Protein 2PNE (pdb70)

Organism: NCBI:txid351090

Solvent-accessible surface area: 3991 Å² total; per-residue (Å²): 112,86,10,69,75,10,72,122,15,92,97,13,91,74,4,62,59,7,47,64,9,51,100,6,31,141,52,22,35,0,0,57,7,0,60,7,1,64,17,72,136,70,10,37,11,5,68,4,4,45,11,6,39,22,23,80,52,50,75,15,1,178,19,2,125,22,1,66,27,94,101,155,11,69,77,12,66,98,8,63,120

Radius of gyration: 12.93 Å; Cα contacts (8 Å, |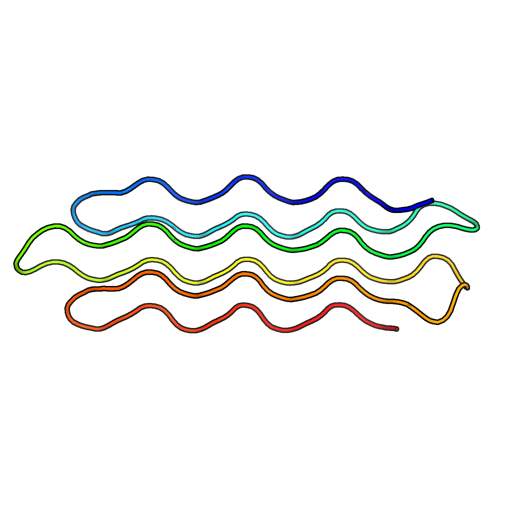Δi|>4): 409; chains: 1; bounding box: 29×37×17 Å

Nearest PDB structures (foldseek):
  2pne-assembly1_A  TM=1.013E+00  e=2.512E-20  Hypogastrura harveyi
  3bog-assembly2_B  TM=9.922E-01  e=5.489E-17  Hypogastrura harveyi
  7jjv-assembly1_A  TM=3.909E-01  e=2.478E-05  unclassified Entomobryomorpha

Structure (mmCIF, N/CA/C/O backbone):
data_2PNE
#
_entry.id   2PNE
#
_cell.length_a   16.699
_cell.length_b   74.281
_cell.length_c   17.687
_cell.angle_alpha   90.00
_cell.angle_beta   102.20
_cell.angle_gamma   90.00
#
_symmetry.space_group_name_H-M   'P 1 21 1'
#
loop_
_entity.id
_entity.type
_entity.pdbx_description
1 polymer '6.5 kDa glycine-rich antifreeze protein'
2 water water
#
loop_
_atom_site.group_PDB
_atom_site.id
_atom_site.type_symbol
_atom_site.label_atom_id
_atom_site.label_alt_id
_atom_site.label_comp_id
_atom_site.label_asym_id
_atom_site.label_entity_id
_atom_site.label_seq_id
_atom_site.pdbx_PDB_ins_code
_atom_site.Cartn_x
_atom_site.Cartn_y
_atom_site.Cartn_z
_atom_site.occupancy
_atom_site.B_iso_or_equiv
_atom_site.auth_seq_id
_atom_site.auth_comp_id
_atom_site.auth_asym_id
_atom_site.auth_atom_id
_atom_site.pdbx_PDB_model_num
ATOM 1 N N . CYS A 1 1 ? 10.773 -16.828 9.404 1.00 9.08 1 CYS A N 1
ATOM 2 C CA . CYS A 1 1 ? 11.181 -15.584 10.101 1.00 8.22 1 CYS A CA 1
ATOM 3 C C . CYS A 1 1 ? 11.298 -14.515 9.035 1.00 6.81 1 CYS A C 1
ATOM 4 O O . CYS A 1 1 ? 11.313 -14.839 7.858 1.00 7.20 1 CYS A O 1
ATOM 7 N N . LYS A 1 2 ? 11.328 -13.258 9.448 1.00 6.16 2 LYS A N 1
ATOM 8 C CA . LYS A 1 2 ? 11.216 -12.158 8.493 1.00 5.57 2 LYS A CA 1
ATOM 9 C C . LYS A 1 2 ? 11.829 -10.902 9.127 1.00 6.15 2 LYS A C 1
ATOM 10 O O . LYS A 1 2 ? 11.761 -10.701 10.364 1.00 7.09 2 LYS A O 1
ATOM 16 N N . GLY A 1 3 ? 12.408 -10.069 8.259 1.00 5.92 3 GLY A N 1
ATOM 17 C CA . GLY A 1 3 ? 12.828 -8.740 8.715 1.00 6.18 3 GLY A CA 1
ATOM 18 C C . GLY A 1 3 ? 11.632 -7.916 9.199 1.00 5.39 3 GLY A C 1
ATOM 19 O O . GLY A 1 3 ? 10.461 -8.191 8.874 1.00 6.15 3 GLY A O 1
ATOM 20 N N . ALA A 1 4 ? 11.939 -6.872 9.984 1.00 6.06 4 ALA A N 1
ATOM 21 C CA . ALA A 1 4 ? 10.885 -5.967 10.470 1.00 6.35 4 ALA A CA 1
ATOM 22 C C . ALA A 1 4 ? 10.226 -5.226 9.335 1.00 5.99 4 ALA A C 1
ATOM 23 O O . ALA A 1 4 ? 10.896 -4.720 8.400 1.00 6.62 4 ALA A O 1
ATOM 25 N N . A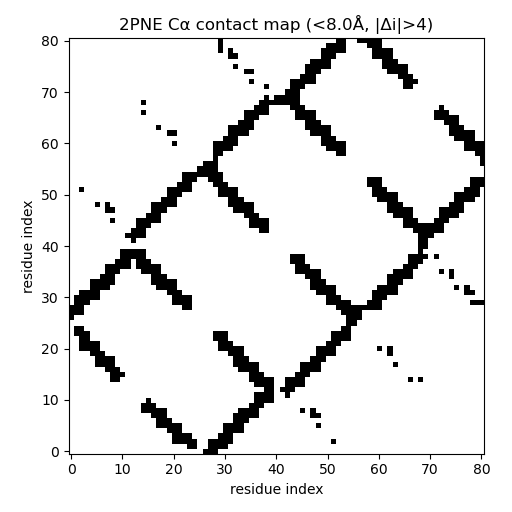SP A 1 5 ? 8.916 -5.109 9.423 1.00 5.95 5 ASP A N 1
ATOM 26 C CA . ASP A 1 5 ? 8.203 -4.237 8.533 1.00 4.91 5 ASP A CA 1
ATOM 27 C C . ASP A 1 5 ? 8.500 -2.740 8.791 1.00 5.40 5 ASP A C 1
ATOM 28 O O . ASP A 1 5 ? 8.791 -2.342 9.928 1.00 5.78 5 ASP A O 1
ATOM 33 N N . GLY A 1 6 ? 8.392 -1.955 7.730 1.00 5.36 6 GLY A N 1
ATOM 34 C CA . GLY A 1 6 ? 8.587 -0.509 7.862 1.00 5.11 6 GLY A CA 1
ATOM 35 C C . GLY A 1 6 ? 7.393 0.179 8.472 1.00 4.54 6 GLY A C 1
ATOM 36 O O . GLY A 1 6 ? 6.222 -0.183 8.270 1.00 4.90 6 GLY A O 1
ATOM 37 N N . ALA A 1 7 ? 7.670 1.274 9.192 1.00 4.63 7 ALA A N 1
ATOM 38 C CA . ALA A 1 7 ? 6.603 2.108 9.751 1.00 4.63 7 ALA A CA 1
ATOM 39 C C . ALA A 1 7 ? 5.757 2.695 8.666 1.00 4.44 7 ALA A C 1
ATOM 40 O O . ALA A 1 7 ? 6.237 3.097 7.600 1.00 5.63 7 ALA A O 1
ATOM 42 N N . HIS A 1 8 ? 4.451 2.804 8.922 1.00 5.10 8 HIS A N 1
ATOM 43 C CA . HIS A 1 8 ? 3.565 3.494 8.007 1.00 5.50 8 HIS A CA 1
ATOM 44 C C . HIS A 1 8 ? 3.836 4.984 8.002 1.00 5.88 8 HIS A C 1
ATOM 45 O O . HIS A 1 8 ? 4.361 5.553 8.990 1.00 7.14 8 HIS A O 1
ATOM 52 N N . GLY A 1 9 ? 3.487 5.602 6.897 1.00 5.73 9 GLY A N 1
ATOM 53 C CA . GLY A 1 9 ? 3.532 7.059 6.878 1.00 5.78 9 GLY A CA 1
ATOM 54 C C . GLY A 1 9 ? 2.442 7.668 7.742 1.00 5.55 9 GLY A C 1
ATOM 55 O O . GLY A 1 9 ? 1.538 6.971 8.200 1.00 7.32 9 GLY A O 1
ATOM 56 N N . VAL A 1 10 ? 2.506 8.973 7.923 1.00 5.96 10 VAL A N 1
ATOM 57 C CA . VAL A 1 10 ? 1.542 9.753 8.718 1.00 6.44 10 VAL A CA 1
ATOM 58 C C . VAL A 1 10 ? 0.479 10.330 7.815 1.00 5.44 10 VAL A C 1
ATOM 59 O O . VAL A 1 10 ? 0.773 10.809 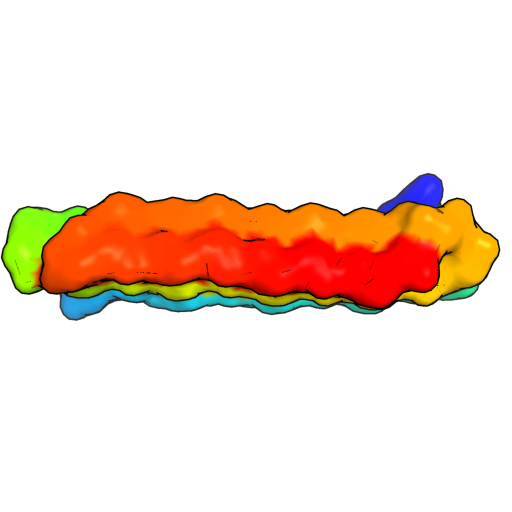6.726 1.00 6.43 10 VAL A O 1
ATOM 63 N N . ASN A 1 11 ? -0.796 10.306 8.261 1.00 5.57 11 ASN A N 1
ATOM 64 C CA . ASN A 1 11 ? -1.862 11.015 7.546 1.00 5.55 11 ASN A CA 1
ATOM 65 C C . ASN A 1 11 ? -1.633 12.534 7.719 1.00 5.88 11 ASN A C 1
ATOM 66 O O . ASN A 1 11 ? -1.290 12.966 8.834 1.00 7.39 11 ASN A O 1
ATOM 71 N N . GLY A 1 12 ? -1.832 13.308 6.657 1.00 6.12 12 GLY A N 1
ATOM 72 C CA . GLY A 1 12 ? -1.565 14.724 6.775 1.00 6.97 12 GLY A CA 1
ATOM 73 C C . GLY A 1 12 ? -1.631 15.443 5.478 1.00 6.39 12 GLY A C 1
ATOM 74 O O . GLY A 1 12 ? -2.270 14.972 4.556 1.00 6.39 12 GLY A O 1
ATOM 75 N N . CYS A 1 13 ? -0.960 16.618 5.410 1.00 7.08 13 CYS A N 1
ATOM 76 C CA . CYS A 1 13 ? -0.971 17.394 4.17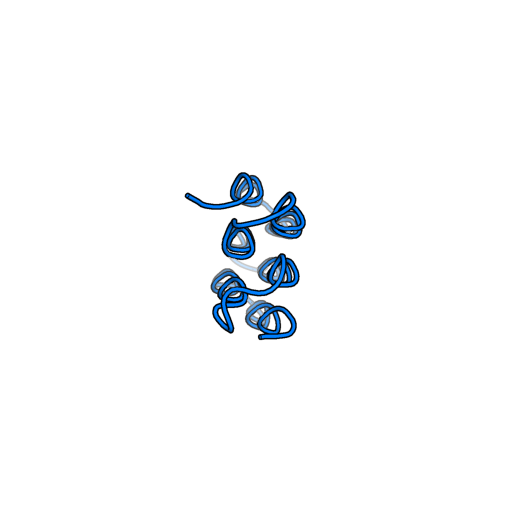6 1.00 7.86 13 CYS A CA 1
ATOM 77 C C . CYS A 1 13 ? 0.467 17.685 3.769 1.00 8.61 13 CYS A C 1
ATOM 78 O O . CYS A 1 13 ? 0.963 18.742 4.066 1.00 10.13 13 CYS A O 1
ATOM 81 N N . PRO A 1 14 ? 1.145 16.776 3.047 1.00 7.42 14 PRO A N 1
ATOM 82 C CA . PRO A 1 14 ? 0.662 15.528 2.468 1.00 6.33 14 PRO A CA 1
ATOM 83 C C . PRO A 1 14 ? 0.802 14.377 3.464 1.00 5.72 14 PRO A C 1
ATOM 84 O O . PRO A 1 14 ? 1.446 14.465 4.490 1.00 5.95 14 PRO A O 1
ATOM 88 N N . GLY A 1 15 ? 0.178 13.260 3.092 1.00 5.53 15 GLY A N 1
ATOM 89 C CA . GLY A 1 15 ? 0.536 12.011 3.743 1.00 5.39 15 GLY A CA 1
ATOM 90 C C . GLY A 1 15 ? 2.004 11.729 3.482 1.00 5.76 15 GLY A C 1
ATOM 91 O O . GLY A 1 15 ? 2.510 12.025 2.401 1.00 7.09 15 GLY A O 1
ATOM 92 N N . THR A 1 16 ? 2.687 11.178 4.476 1.00 6.21 16 THR A N 1
ATOM 93 C CA . THR A 1 16 ? 4.138 10.945 4.292 1.00 6.45 16 THR A CA 1
ATOM 94 C C . THR A 1 16 ? 4.410 9.486 3.845 1.00 4.66 16 THR A C 1
ATOM 95 O O . THR A 1 16 ? 3.556 8.598 3.896 1.00 4.32 16 THR A O 1
ATOM 99 N N . ALA A 1 17 ? 5.641 9.262 3.406 1.00 4.68 17 ALA A N 1
ATOM 100 C CA . ALA A 1 17 ? 6.011 7.954 2.823 1.00 4.12 17 ALA A CA 1
ATOM 101 C C . ALA A 1 17 ? 6.038 6.887 3.927 1.00 4.49 17 ALA A C 1
ATOM 102 O O . ALA A 1 17 ? 6.518 7.115 5.060 1.00 4.56 17 ALA A O 1
ATOM 104 N N . GLY A 1 18 ? 5.582 5.676 3.554 1.00 4.44 18 GL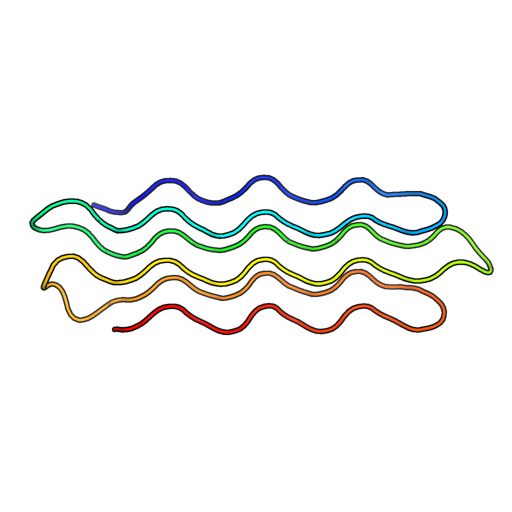Y A N 1
ATOM 105 C CA . GLY A 1 18 ? 5.903 4.514 4.382 1.00 4.62 18 GLY A CA 1
ATOM 106 C C . GLY A 1 18 ? 7.409 4.216 4.301 1.00 4.58 18 GLY A C 1
ATOM 107 O O . GLY A 1 18 ? 8.074 4.482 3.279 1.00 5.53 18 GLY A O 1
ATOM 108 N N . ALA A 1 19 ? 7.931 3.647 5.370 1.00 4.15 19 ALA A N 1
ATOM 109 C CA . ALA A 1 19 ? 9.380 3.307 5.446 1.00 4.77 19 ALA A CA 1
ATOM 110 C C . ALA A 1 19 ? 9.582 1.968 4.703 1.00 4.16 19 ALA A C 1
ATOM 111 O O . ALA A 1 19 ? 8.735 1.082 4.700 1.00 4.47 19 ALA A O 1
ATOM 113 N N . ALA A 1 20 ? 10.782 1.806 4.145 1.00 4.61 20 ALA A N 1
ATOM 114 C CA . ALA A 1 20 ? 11.159 0.530 3.547 1.00 4.14 20 ALA A CA 1
ATOM 115 C C . ALA A 1 20 ? 11.158 -0.574 4.616 1.00 4.42 20 ALA A C 1
ATOM 116 O O . ALA A 1 20 ? 11.551 -0.371 5.778 1.00 5.12 20 ALA A O 1
ATOM 118 N N . GLY A 1 21 ? 10.762 -1.769 4.184 1.00 4.70 21 GLY A N 1
ATOM 119 C CA . GLY A 1 21 ? 10.945 -2.977 5.000 1.00 5.17 21 GLY A CA 1
ATOM 120 C C . GLY A 1 21 ? 12.417 -3.270 5.181 1.00 5.87 21 GLY A C 1
ATOM 121 O O . GLY A 1 21 ? 13.262 -2.887 4.355 1.00 6.99 21 GLY A O 1
ATOM 122 N N . SER A 1 22 ? 12.719 -3.935 6.296 1.00 5.80 22 SER A N 1
ATOM 123 C CA . SER A 1 22 ? 14.079 -4.303 6.625 1.00 5.88 22 SER A CA 1
ATOM 124 C C . SER A 1 22 ? 14.466 -5.541 5.829 1.00 5.99 22 SER A C 1
ATOM 125 O O . SER A 1 22 ? 13.661 -6.465 5.525 1.00 6.22 22 SER A O 1
ATOM 128 N N . VAL A 1 23 ? 15.749 -5.624 5.513 1.00 5.72 23 VAL A N 1
ATOM 129 C CA . VAL A 1 23 ? 16.297 -6.799 4.894 1.00 5.56 23 VAL A CA 1
ATOM 130 C C . VAL A 1 23 ? 16.042 -8.011 5.797 1.00 5.14 23 VAL A C 1
ATOM 131 O O . VAL A 1 23 ? 16.056 -7.883 7.045 1.00 5.73 23 VAL A O 1
ATOM 135 N N . GLY A 1 24 ? 15.801 -9.181 5.193 1.00 5.54 24 GLY A N 1
ATOM 136 C CA . GLY A 1 24 ? 15.778 -10.401 5.981 1.00 5.52 24 GLY A CA 1
ATOM 137 C C . GLY A 1 24 ? 17.188 -10.785 6.406 1.00 6.54 24 GLY A C 1
ATOM 138 O O . GLY A 1 24 ? 18.088 -10.836 5.549 1.00 7.90 24 GLY A O 1
ATOM 139 N N . GLY A 1 25 ? 17.407 -10.981 7.696 1.00 7.32 25 GLY A N 1
ATOM 140 C CA . GLY A 1 25 ? 18.662 -11.557 8.140 1.00 7.86 25 GLY A CA 1
ATOM 141 C C . GLY A 1 25 ? 18.819 -12.954 7.604 1.00 7.47 25 GLY A C 1
ATOM 142 O O . GLY A 1 25 ? 17.923 -13.499 6.971 1.00 7.96 25 GLY A O 1
ATOM 143 N N . PRO A 1 26 ? 19.994 -13.552 7.800 1.00 8.78 26 PRO A N 1
ATOM 144 C CA . PRO A 1 26 ? 20.239 -14.874 7.225 1.00 8.90 26 PRO A CA 1
ATOM 145 C C . PRO A 1 26 ? 19.130 -15.861 7.611 1.00 8.77 26 PRO A C 1
ATOM 146 O O . PRO A 1 26 ? 18.786 -16.005 8.787 1.00 9.89 26 PRO A O 1
ATOM 150 N N . GLY A 1 27 ? 18.544 -16.459 6.600 1.00 8.03 27 GLY 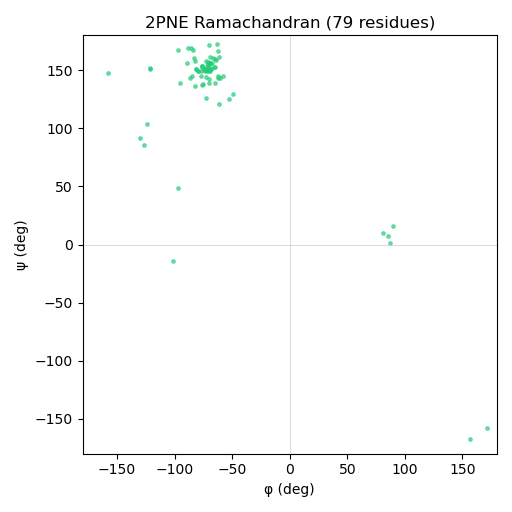A N 1
ATOM 151 C CA . GLY A 1 27 ? 17.486 -17.446 6.784 1.00 7.47 27 GLY A CA 1
ATOM 152 C C . GLY A 1 27 ? 16.087 -16.858 6.935 1.00 7.31 27 GLY A C 1
ATOM 153 O O . GLY A 1 27 ? 15.158 -17.603 7.218 1.00 7.09 27 GLY A O 1
ATOM 154 N N . CYS A 1 28 ? 15.940 -15.534 6.740 1.00 6.22 28 CYS A N 1
ATOM 155 C CA . CYS A 1 28 ? 14.644 -14.839 6.951 1.00 6.26 28 CYS A CA 1
ATOM 156 C C . CYS A 1 28 ? 14.163 -14.141 5.671 1.00 5.71 28 CYS A C 1
ATOM 157 O O . CYS A 1 28 ? 14.947 -13.742 4.816 1.00 6.35 28 CYS A O 1
ATOM 160 N N . ASP A 1 29 ? 12.845 -14.051 5.592 1.00 5.09 29 ASP A N 1
ATOM 161 C CA . ASP A 1 29 ? 12.175 -13.327 4.526 1.00 5.09 29 ASP A CA 1
ATOM 162 C C . ASP A 1 29 ? 12.382 -11.808 4.644 1.00 5.24 29 ASP A C 1
ATOM 163 O O . ASP A 1 29 ? 12.717 -11.313 5.726 1.00 5.06 29 ASP A O 1
ATOM 168 N N . GLY A 1 30 ? 12.151 -11.080 3.542 1.00 5.32 30 GLY A N 1
ATOM 169 C CA . GLY A 1 30 ? 12.243 -9.634 3.643 1.00 5.10 30 GLY A CA 1
ATOM 170 C C . GLY A 1 30 ? 11.052 -9.012 4.366 1.00 4.82 30 GLY A C 1
ATOM 171 O O . GLY A 1 30 ? 9.892 -9.450 4.247 1.00 5.05 30 GLY A O 1
ATOM 172 N N . GLY A 1 31 ? 11.305 -7.881 5.039 1.00 4.74 31 GLY A N 1
ATOM 173 C CA . GLY A 1 31 ? 10.236 -7.144 5.692 1.00 4.87 31 GLY A CA 1
ATOM 174 C C . GLY A 1 31 ? 9.402 -6.352 4.699 1.00 4.30 31 GLY A C 1
ATOM 175 O O . GLY A 1 31 ? 9.860 -5.967 3.635 1.00 4.98 31 GLY A O 1
ATOM 176 N N . HIS A 1 32 ? 8.145 -6.103 5.072 1.00 4.26 32 HIS A N 1
ATOM 177 C CA . HIS A 1 32 ? 7.193 -5.419 4.204 1.00 4.19 32 HIS A CA 1
ATOM 178 C C . HIS A 1 32 ? 7.332 -3.887 4.396 1.00 4.48 32 HIS A C 1
ATOM 179 O O . HIS A 1 32 ? 7.541 -3.414 5.521 1.00 5.36 32 HIS A O 1
ATOM 186 N N . GLY A 1 33 ? 7.179 -3.169 3.285 1.00 4.38 33 GLY A N 1
ATOM 187 C CA . GLY A 1 33 ? 7.202 -1.704 3.422 1.00 4.54 33 GLY A CA 1
ATOM 188 C C . GLY A 1 33 ? 5.959 -1.175 4.128 1.00 4.36 33 GLY A C 1
ATOM 189 O O . GLY A 1 33 ? 4.880 -1.811 4.133 1.00 4.90 33 GLY A O 1
ATOM 190 N N . GLY A 1 34 ? 6.100 0.006 4.719 1.00 4.08 34 GLY A N 1
ATOM 191 C CA . GLY A 1 34 ? 4.943 0.670 5.352 1.00 4.36 34 GLY A CA 1
ATOM 192 C C . GLY A 1 34 ? 3.992 1.240 4.339 1.00 3.90 34 GLY A C 1
ATOM 193 O O . GLY A 1 34 ? 4.366 1.598 3.215 1.00 4.31 34 GLY A O 1
ATOM 194 N N . ASN A 1 35 ? 2.725 1.301 4.711 1.00 4.41 35 ASN A N 1
ATOM 195 C CA . ASN A 1 35 ? 1.744 1.949 3.867 1.00 4.25 35 ASN A CA 1
ATOM 196 C C . ASN A 1 35 ? 1.952 3.464 3.924 1.00 5.14 35 ASN A C 1
ATOM 197 O O . ASN A 1 35 ? 2.333 3.984 4.990 1.00 6.32 35 ASN A O 1
ATOM 202 N N . GLY A 1 36 ? 1.737 4.149 2.800 1.00 4.23 36 GLY A N 1
ATOM 203 C CA . GLY A 1 36 ? 1.852 5.584 2.843 1.00 4.86 36 GLY A CA 1
ATOM 204 C C . GLY A 1 36 ? 0.722 6.255 3.619 1.00 4.40 36 GLY A C 1
ATOM 205 O O . GLY A 1 36 ? -0.390 5.702 3.807 1.00 4.55 36 GLY A O 1
ATOM 206 N N . GLY A 1 37 ? 0.980 7.465 4.128 1.00 4.28 37 GLY A N 1
ATOM 207 C CA . GLY A 1 37 ? -0.084 8.239 4.776 1.00 4.74 37 GLY A CA 1
ATOM 208 C C . GLY A 1 37 ? -1.098 8.746 3.791 1.00 3.78 37 GLY A C 1
ATOM 209 O O . GLY A 1 37 ? -0.808 9.010 2.635 1.00 4.34 37 GLY A O 1
ATOM 210 N N . ASN A 1 38 ? -2.341 8.866 4.272 1.00 4.47 38 ASN A N 1
ATOM 211 C CA . ASN A 1 38 ? -3.417 9.428 3.473 1.00 4.31 38 ASN A CA 1
ATOM 212 C C . ASN A 1 38 ? -3.393 10.958 3.517 1.00 5.05 38 ASN A C 1
ATOM 213 O O . ASN A 1 38 ? -3.238 11.544 4.625 1.00 5.54 38 ASN A O 1
ATOM 218 N N . GLY A 1 39 ? -3.577 11.579 2.371 1.00 4.74 39 GLY A N 1
ATOM 219 C CA . GLY A 1 39 ? -3.638 13.037 2.334 1.00 4.64 39 GLY A CA 1
ATOM 220 C C . GLY A 1 39 ? -4.977 13.553 2.862 1.00 5.82 39 GLY A C 1
ATOM 221 O O . GLY A 1 39 ? -6.054 13.046 2.529 1.00 6.24 39 GLY A O 1
ATOM 222 N N . ASN A 1 40 ? -4.899 14.622 3.654 1.00 6.20 40 ASN A N 1
ATOM 223 C CA . ASN A 1 40 ? -6.092 15.367 4.036 1.00 7.27 40 ASN A CA 1
ATOM 224 C C . ASN A 1 40 ? -6.693 15.939 2.738 1.00 7.27 40 ASN A C 1
ATOM 225 O O . ASN A 1 40 ? -6.059 15.960 1.662 1.00 6.68 40 ASN A O 1
ATOM 230 N N . PRO A 1 41 ? -7.947 16.430 2.782 1.00 8.65 41 PRO A N 1
ATOM 231 C CA . PRO A 1 41 ? -8.532 17.017 1.564 1.00 8.65 41 PRO A CA 1
ATOM 232 C C . PRO A 1 41 ? -7.609 18.038 0.891 1.00 9.75 41 PRO A C 1
ATOM 233 O O . PRO A 1 41 ? -7.042 18.897 1.553 1.00 11.10 41 PRO A O 1
ATOM 237 N N . GLY A 1 42 ? -7.405 17.878 -0.401 1.00 8.80 42 GLY A N 1
ATOM 238 C CA . GLY A 1 42 ? -6.576 18.787 -1.166 1.00 9.78 42 GLY A CA 1
ATOM 239 C C . GLY A 1 42 ? -5.110 18.439 -1.162 1.00 9.53 42 GLY A C 1
ATOM 240 O O . GLY A 1 42 ? -4.317 19.141 -1.770 1.00 11.39 42 GLY A O 1
ATOM 241 N N . CYS A 1 43 ? -4.722 17.351 -0.504 1.00 7.74 43 CYS A N 1
ATOM 242 C CA . CYS A 1 43 ? -3.302 17.063 -0.302 1.00 6.74 43 CYS A CA 1
ATOM 243 C C . CYS A 1 43 ? -2.893 15.721 -0.891 1.00 6.02 43 CYS A C 1
ATOM 244 O O . CYS A 1 43 ? -3.703 14.779 -0.920 1.00 5.82 43 CYS A O 1
ATOM 247 N N . ALA A 1 44 ? -1.627 15.617 -1.288 1.00 6.30 44 ALA A N 1
ATOM 248 C CA . ALA A 1 44 ? -1.098 14.380 -1.870 1.00 5.43 44 ALA A CA 1
ATOM 249 C C . ALA A 1 44 ? -1.090 13.257 -0.802 1.00 5.03 44 ALA A C 1
ATOM 250 O O . ALA A 1 44 ? -0.890 13.484 0.388 1.00 5.65 44 ALA A O 1
ATOM 252 N N . GLY A 1 45 ? -1.185 12.020 -1.298 1.00 4.69 45 GLY A N 1
ATOM 253 C CA . GLY A 1 45 ? -0.935 10.824 -0.472 1.00 4.53 45 GLY A CA 1
ATOM 254 C C . GLY A 1 45 ? 0.553 10.444 -0.514 1.00 4.66 45 GLY A C 1
ATOM 255 O O . GLY A 1 45 ? 1.276 10.745 -1.470 1.00 5.42 45 GLY A O 1
ATOM 256 N N . GLY A 1 46 ? 0.995 9.740 0.525 1.00 4.45 46 GLY A N 1
ATOM 257 C CA . GLY A 1 46 ? 2.389 9.270 0.608 1.00 4.44 46 GLY A CA 1
ATOM 258 C C . GLY A 1 46 ? 2.622 7.989 -0.184 1.00 4.18 46 GLY A C 1
ATOM 259 O O . GLY A 1 46 ? 1.755 7.125 -0.289 1.00 4.56 46 GLY A O 1
ATOM 260 N N . VAL A 1 47 ? 3.848 7.820 -0.660 1.00 4.28 47 VAL A N 1
ATOM 261 C CA . VAL A 1 47 ? 4.205 6.576 -1.335 1.00 4.27 47 VAL A CA 1
ATOM 262 C C . VAL A 1 47 ? 4.306 5.440 -0.285 1.00 4.43 47 VAL A C 1
ATOM 263 O O . VAL A 1 47 ? 4.685 5.669 0.879 1.00 4.63 47 VAL A O 1
ATOM 267 N N . GLY A 1 48 ? 3.986 4.213 -0.729 1.00 4.45 48 GLY A N 1
ATOM 268 C CA . GLY A 1 48 ? 4.288 3.054 0.114 1.00 4.40 48 GLY A CA 1
ATOM 269 C C . GLY A 1 48 ? 5.813 2.760 0.157 1.00 4.48 48 GLY A C 1
ATOM 270 O O . GLY A 1 48 ? 6.544 3.086 -0.800 1.00 4.69 48 GLY A O 1
ATOM 271 N N . GLY A 1 49 ? 6.262 2.208 1.276 1.00 4.10 49 GLY A N 1
ATOM 272 C CA . GLY A 1 49 ? 7.679 1.801 1.377 1.00 4.29 49 GLY A CA 1
ATOM 273 C C . GLY A 1 49 ? 7.990 0.599 0.515 1.00 4.03 49 GLY A C 1
ATOM 274 O O . GLY A 1 49 ? 7.160 -0.293 0.321 1.00 4.46 49 GLY A O 1
ATOM 275 N N . ALA A 1 50 ? 9.237 0.505 0.061 1.00 4.17 50 ALA A N 1
ATOM 276 C CA . ALA A 1 50 ? 9.683 -0.683 -0.669 1.00 4.55 50 ALA A CA 1
ATOM 277 C C . ALA A 1 50 ? 9.811 -1.858 0.307 1.00 4.66 50 ALA A C 1
ATOM 278 O O . ALA A 1 50 ? 10.098 -1.694 1.500 1.00 5.16 50 ALA A O 1
ATOM 280 N N . GLY A 1 51 ? 9.661 -3.049 -0.265 1.00 4.76 51 GLY A N 1
ATOM 281 C CA . GLY A 1 51 ? 9.953 -4.267 0.521 1.00 4.75 51 GLY A CA 1
ATOM 282 C C . GLY A 1 51 ? 11.448 -4.538 0.676 1.00 5.41 51 GLY A C 1
ATOM 283 O O . GLY A 1 51 ? 12.259 -4.123 -0.162 1.00 5.45 51 GLY A O 1
ATOM 284 N N . GLY A 1 52 ? 11.799 -5.229 1.757 1.00 4.68 52 GLY A N 1
ATOM 285 C CA . GLY A 1 52 ? 13.187 -5.649 1.971 1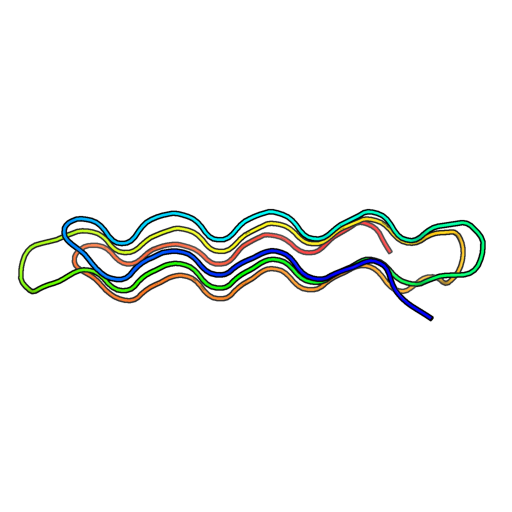.00 5.03 52 GLY A CA 1
ATOM 286 C C . GLY A 1 52 ? 13.513 -6.923 1.209 1.00 4.94 52 GLY A C 1
ATOM 287 O O . GLY A 1 52 ? 12.624 -7.727 0.828 1.00 5.01 52 GLY A O 1
ATOM 288 N N . ALA A 1 53 ? 14.795 -7.135 0.966 1.00 4.95 53 ALA A N 1
ATOM 289 C CA . ALA A 1 53 ? 15.249 -8.331 0.266 1.00 5.14 53 ALA A CA 1
ATOM 290 C C . ALA A 1 53 ? 15.222 -9.535 1.193 1.00 5.06 53 ALA A C 1
ATOM 291 O O . ALA A 1 53 ? 15.384 -9.437 2.409 1.00 5.76 53 ALA A O 1
ATOM 293 N N . SER A 1 54 ? 15.058 -10.696 0.529 1.00 6.03 54 SER A N 1
ATOM 294 C CA . SER A 1 54 ? 15.151 -11.993 1.222 1.00 7.28 54 SER A CA 1
ATOM 295 C C . SER A 1 54 ? 16.583 -12.311 1.676 1.00 5.87 54 SER A C 1
ATOM 296 O O . SER A 1 54 ? 17.547 -11.927 1.039 1.00 8.13 54 SER A O 1
ATOM 300 N N . GLY A 1 55 ? 16.692 -13.033 2.773 1.00 6.68 55 GLY A N 1
ATOM 301 C CA . GLY A 1 55 ? 17.952 -13.631 3.241 1.00 8.53 55 GLY A CA 1
ATOM 302 C C . GLY A 1 55 ? 18.100 -15.095 2.822 1.00 8.92 55 GLY A C 1
ATOM 303 O O . GLY A 1 55 ? 18.463 -15.942 3.643 1.00 12.06 55 GLY A O 1
ATOM 304 N N . GLY A 1 56 ? 17.857 -15.385 1.545 1.00 10.64 56 GLY A N 1
ATOM 305 C CA . GLY A 1 56 ? 18.054 -16.726 0.985 1.00 11.58 56 GLY A CA 1
ATOM 306 C C . GLY A 1 56 ? 16.851 -17.642 1.071 1.00 11.07 56 GLY A C 1
ATOM 307 O O . GLY A 1 56 ? 16.982 -18.853 0.853 1.00 13.32 56 GLY A O 1
ATOM 308 N N . THR A 1 57 ? 15.674 -17.057 1.325 1.00 10.12 57 THR A N 1
ATOM 309 C CA . THR A 1 57 ? 14.445 -17.843 1.475 1.00 8.79 57 THR A CA 1
ATOM 310 C C . THR A 1 57 ? 13.587 -17.791 0.214 1.00 8.33 57 THR A C 1
ATOM 311 O O . THR A 1 57 ? 12.621 -18.544 0.096 1.00 9.01 57 THR A O 1
ATOM 315 N N . GLY A 1 58 ? 13.870 -16.869 -0.714 1.00 8.51 58 GLY A N 1
ATOM 316 C CA . GLY A 1 58 ? 13.055 -16.698 -1.895 1.00 8.55 58 GLY A CA 1
ATOM 317 C C . GLY A 1 58 ? 11.776 -15.868 -1.662 1.00 7.60 58 GLY A C 1
ATOM 318 O O . GLY A 1 58 ? 10.919 -15.771 -2.541 1.00 8.51 58 GLY A O 1
ATOM 319 N N . VAL A 1 59 ? 11.685 -15.247 -0.479 1.00 6.87 59 VAL A N 1
ATOM 320 C CA . VAL A 1 59 ? 10.506 -14.478 -0.122 1.00 6.31 59 VAL A CA 1
ATOM 321 C C . VAL A 1 59 ? 10.947 -13.038 0.247 1.00 5.28 59 VAL A C 1
ATOM 322 O O . VAL A 1 59 ? 11.529 -12.804 1.258 1.00 6.11 59 VAL A O 1
ATOM 326 N N . GLY A 1 60 ? 10.694 -12.136 -0.701 1.00 6.54 60 GLY A N 1
ATOM 327 C CA . GLY A 1 60 ? 10.976 -10.710 -0.445 1.00 6.90 60 GLY A CA 1
ATOM 328 C C . GLY A 1 60 ? 9.778 -10.064 0.265 1.00 5.46 60 GLY A C 1
ATOM 329 O O . GLY A 1 60 ? 8.684 -10.621 0.352 1.00 6.50 60 GLY A O 1
ATOM 330 N N . GLY A 1 61 ? 9.990 -8.854 0.740 1.00 4.95 61 GLY A N 1
ATOM 331 C CA . GLY A 1 61 ? 8.916 -8.082 1.343 1.00 4.93 61 GLY A CA 1
ATOM 332 C C . GLY A 1 61 ? 7.955 -7.559 0.320 1.00 4.69 61 GLY A C 1
ATOM 333 O O . GLY A 1 61 ? 8.322 -7.252 -0.843 1.00 5.73 61 GLY A O 1
ATOM 334 N N . ARG A 1 62 ? 6.715 -7.393 0.729 1.00 4.70 62 ARG A N 1
ATOM 335 C CA . ARG A 1 62 ? 5.735 -6.659 -0.067 1.00 5.06 62 ARG A CA 1
ATOM 336 C C . ARG A 1 62 ? 6.030 -5.156 -0.015 1.00 5.46 62 ARG A C 1
ATOM 337 O O . ARG A 1 62 ? 6.529 -4.641 1.015 1.00 5.78 62 ARG A O 1
ATOM 345 N N . GLY A 1 63 ? 5.696 -4.459 -1.088 1.00 5.11 63 GLY A N 1
ATOM 346 C CA . GLY A 1 63 ? 5.645 -3.003 -0.987 1.00 5.19 63 GLY A CA 1
ATOM 347 C C . GLY A 1 63 ? 4.458 -2.549 -0.148 1.00 5.10 63 GLY A C 1
ATOM 348 O O . GLY A 1 63 ? 3.409 -3.230 -0.069 1.00 6.11 63 GLY A O 1
ATOM 349 N N . GLY A 1 64 ? 4.590 -1.390 0.472 1.00 4.51 64 GLY A N 1
ATOM 350 C CA . GLY A 1 64 ? 3.441 -0.797 1.146 1.00 4.47 64 GLY A CA 1
ATOM 351 C C . GLY A 1 64 ? 2.397 -0.289 0.199 1.00 4.22 64 GLY A C 1
ATOM 352 O O . GLY A 1 64 ? 2.688 -0.009 -0.981 1.00 4.93 64 GLY A O 1
ATOM 353 N N . LYS A 1 65 ? 1.163 -0.164 0.668 1.00 4.34 65 LYS A N 1
ATOM 354 C CA . LYS A 1 65 ? 0.118 0.470 -0.148 1.00 4.54 65 LYS A CA 1
ATOM 355 C C . LYS A 1 65 ? 0.300 1.991 -0.164 1.00 4.97 65 LYS A C 1
ATOM 356 O O . LYS A 1 65 ? 0.552 2.579 0.914 1.00 5.66 65 LYS A O 1
ATOM 362 N N . GLY A 1 66 ? 0.137 2.616 -1.324 1.00 4.59 66 GLY A N 1
ATOM 363 C CA . GLY A 1 66 ? 0.198 4.071 -1.310 1.00 4.98 66 GLY A CA 1
ATOM 364 C C . GLY A 1 66 ? -0.930 4.679 -0.486 1.00 5.19 66 GLY A C 1
ATOM 365 O O . GLY A 1 66 ? -1.975 4.034 -0.200 1.00 6.16 66 GLY A O 1
ATOM 366 N N . GLY A 1 67 ? -0.736 5.916 -0.045 1.00 4.68 67 GLY A N 1
ATOM 367 C CA . GLY A 1 67 ? -1.833 6.626 0.613 1.00 4.62 67 GLY A CA 1
ATOM 368 C C . GLY A 1 67 ? -2.806 7.196 -0.402 1.00 4.88 67 GLY A C 1
ATOM 369 O O . GLY A 1 67 ? -2.456 7.585 -1.521 1.00 6.09 67 GLY A O 1
ATOM 370 N N . SER A 1 68 ? -4.076 7.276 0.003 1.00 4.65 68 SER A N 1
ATOM 371 C CA . SER A 1 68 ? -5.047 8.039 -0.751 1.00 4.94 68 SER A CA 1
ATOM 372 C C . SER A 1 68 ? -4.682 9.533 -0.736 1.00 4.46 68 SER A C 1
ATOM 373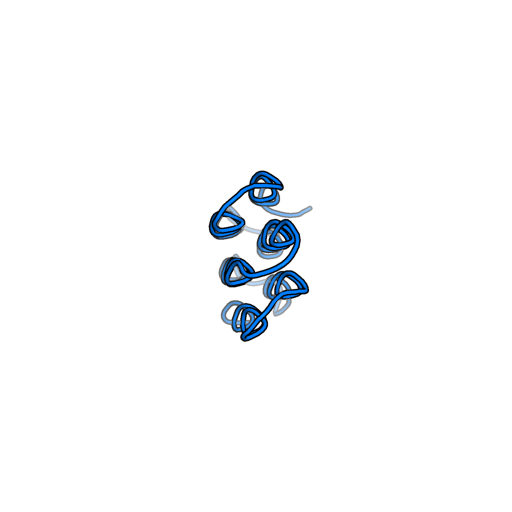 O O . SER A 1 68 ? -3.960 9.981 0.151 1.00 5.08 68 SER A O 1
ATOM 377 N N . GLY A 1 69 ? -5.220 10.264 -1.714 1.00 5.06 69 GLY A N 1
ATOM 378 C CA . GLY A 1 69 ? -4.993 11.703 -1.724 1.00 5.37 69 GLY A CA 1
ATOM 379 C C . GLY A 1 69 ? -5.160 12.242 -3.132 1.00 5.51 69 GLY A C 1
ATOM 380 O O . GLY A 1 69 ? -5.655 11.579 -4.033 1.00 6.46 69 GLY A O 1
ATOM 381 N N . THR A 1 70 ? -4.711 13.496 -3.287 1.00 6.09 70 THR A N 1
ATOM 382 C CA . THR A 1 70 ? -4.845 14.260 -4.508 1.00 6.87 70 THR A CA 1
ATOM 383 C C . THR A 1 70 ? -3.463 14.845 -4.847 1.00 6.46 70 THR A C 1
ATOM 384 O O . THR A 1 70 ? -3.135 15.947 -4.372 1.00 8.93 70 THR A O 1
ATOM 388 N N . PRO A 1 71 ? -2.654 14.134 -5.638 1.00 6.88 71 PRO A N 1
ATOM 389 C CA . PRO A 1 71 ? -2.894 12.787 -6.168 1.00 6.31 71 PRO A CA 1
ATOM 390 C C . PRO A 1 71 ? -2.483 11.731 -5.122 1.00 5.76 71 PRO A C 1
ATOM 391 O O . PRO A 1 71 ? -1.868 12.018 -4.124 1.00 6.09 71 PRO A O 1
ATOM 395 N N . LYS A 1 72 ? -2.915 10.517 -5.423 1.00 5.95 72 LYS A N 1
ATOM 396 C CA . LYS A 1 72 ? -2.599 9.409 -4.535 1.00 5.82 72 LYS A CA 1
ATOM 397 C C . LYS A 1 72 ? -1.101 9.076 -4.574 1.00 4.58 72 LYS A C 1
ATOM 398 O O . LYS A 1 72 ? -0.406 9.364 -5.583 1.00 4.87 72 LYS A O 1
ATOM 404 N N . GLY A 1 73 ? -0.642 8.458 -3.503 1.00 4.45 73 GLY A N 1
ATOM 405 C CA . GLY A 1 73 ? 0.675 7.859 -3.492 1.00 4.78 73 GLY A CA 1
ATOM 406 C C . GLY A 1 73 ? 0.742 6.547 -4.229 1.00 5.12 73 GLY A C 1
ATOM 407 O O . GLY A 1 73 ? -0.182 5.762 -4.156 1.00 6.48 73 GLY A O 1
ATOM 408 N N . ALA A 1 74 ? 1.853 6.259 -4.898 1.00 5.87 74 ALA A N 1
ATOM 409 C CA . ALA A 1 74 ? 2.069 4.924 -5.504 1.00 5.91 74 ALA A CA 1
ATOM 410 C C . ALA A 1 74 ? 2.358 3.893 -4.404 1.00 5.64 74 ALA A C 1
ATOM 411 O O . ALA A 1 74 ? 2.803 4.246 -3.299 1.00 5.93 74 ALA A O 1
ATOM 413 N N . ASP A 1 75 ? 2.124 2.613 -4.731 1.00 6.30 75 ASP A N 1
ATOM 414 C CA . ASP A 1 75 ? 2.569 1.526 -3.854 1.00 5.45 75 ASP A CA 1
ATOM 415 C C . ASP A 1 75 ? 4.097 1.470 -3.844 1.00 5.69 75 ASP A C 1
ATOM 416 O O . ASP A 1 75 ? 4.780 1.915 -4.775 1.00 5.73 75 ASP A O 1
ATOM 421 N N . GLY A 1 76 ? 4.623 0.913 -2.777 1.00 4.51 76 GLY A N 1
ATOM 422 C CA . GLY A 1 76 ? 6.055 0.565 -2.781 1.00 4.53 76 GLY A CA 1
ATOM 423 C C . GLY A 1 76 ? 6.287 -0.625 -3.710 1.00 4.94 76 GLY A C 1
ATOM 424 O O . GLY A 1 76 ? 5.390 -1.443 -3.970 1.00 5.30 76 GLY A O 1
ATOM 425 N N . ALA A 1 77 ? 7.530 -0.723 -4.202 1.00 5.02 77 ALA A N 1
ATOM 426 C CA . ALA A 1 77 ? 7.913 -1.885 -4.984 1.00 5.75 77 ALA A CA 1
ATOM 427 C C . ALA A 1 77 ? 8.344 -3.008 -4.045 1.00 5.33 77 ALA A C 1
ATOM 428 O O . ALA A 1 77 ? 8.893 -2.761 -2.976 1.00 6.46 77 ALA A O 1
ATOM 430 N N . PRO A 1 78 ? 8.059 -4.291 -4.393 1.00 5.95 78 PRO A N 1
ATOM 431 C CA . PRO A 1 78 ? 8.457 -5.405 -3.491 1.00 6.38 78 PRO A CA 1
ATOM 432 C C . PRO A 1 78 ? 9.960 -5.549 -3.400 1.00 6.91 78 PRO A C 1
ATOM 433 O O . PRO A 1 78 ? 10.704 -5.071 -4.271 1.00 6.56 78 PRO A O 1
ATOM 437 N N . GLY A 1 79 ? 10.395 -6.225 -2.348 1.00 7.06 79 GLY A N 1
ATOM 438 C CA . GLY A 1 79 ? 11.811 -6.518 -2.195 1.00 7.07 79 GLY A CA 1
ATOM 439 C C . GLY A 1 79 ? 12.215 -7.752 -2.972 1.00 7.04 79 GLY A C 1
ATOM 440 O O . GLY A 1 79 ? 11.373 -8.589 -3.330 1.00 8.38 79 GLY A O 1
ATOM 441 N N . ALA A 1 80 ? 13.521 -7.856 -3.215 1.00 6.19 80 ALA A N 1
ATOM 442 C CA . ALA A 1 80 ? 14.113 -8.918 -4.000 1.00 6.14 80 ALA A CA 1
ATOM 443 C C . ALA A 1 80 ? 13.834 -10.244 -3.344 1.00 6.30 80 ALA A C 1
ATOM 444 O O . ALA A 1 80 ? 14.256 -10.457 -2.194 1.00 7.54 80 ALA A O 1
ATOM 446 N N . PRO A 1 81 ? 13.152 -11.145 -4.069 1.00 6.72 81 PRO A N 1
ATOM 447 C CA . PRO A 1 81 ? 12.967 -12.495 -3.540 1.00 7.50 81 PRO A CA 1
ATOM 448 C C . PRO A 1 81 ? 14.208 -13.327 -3.799 1.00 9.48 81 PRO A C 1
ATOM 449 O O . PRO A 1 81 ? 14.887 -13.172 -4.825 1.00 9.75 81 PRO A O 1
#

Secondary structure (DSSP, 8-state):
-BPPPPPPPPPBSSPPPPPPPPPPPTT-BPPPPPPPPPBPTTSPPPPPPPPPPPSSSS-PPPPPPPPPSSSPPPPPPPPP-

Foldseek 3Di:
DEFAEWAEFAAEQEFEEWAEWEAADAPHEWHATHETHAYDAPHEWYEWHEWHAYNPPQHIYHWHHWYVYVHTYYTHHTYHD

Sequence (81 aa):
CKGADGAHGVNGCPGTAGAAGSVGGPGCDGGHGGNGGNGNPGCAGGVGGAGGASGGTGVGGRGGKGGSGTPKGADGAPGAP

B-factor: mean 8.02, std 4.43, range [3.78, 29.45]